Protein AF-A0A959SY71-F1 (afdb_monomer_lite)

Sequence (77 aa):
MKNWFFLLLLINGCIITHAQQKIQLPKPTKQQLKWHDQEFYLFTHFGPNTFTDKEWGHGDEPEDIFNPTDLDCRQWA

pLDDT: mean 87.72, std 14.87, range [56.69, 98.62]

Secondary structure (DSSP, 8-state):
-HHHHHHHHHHHHHHHHHT----------HHHHHHHTT--------SHHHHHT-SS--S---GGG---SS--TTTT-

Radius of gyration: 31.96 Å; chains: 1; bounding box: 38×16×96 Å

Foldseek 3Di:
DVVVVVVVVVVVVVVVVVVDPDDDDDDDDPVRVVVVVVVDDDDDDDDLCVQVVDPDDPVPRDPVSRDDDDDDPVVVD

Structure (mmCIF, N/CA/C/O backbone):
data_AF-A0A959SY71-F1
#
_entry.id   AF-A0A959SY71-F1
#
loop_
_atom_site.group_PDB
_atom_site.id
_atom_site.type_symbol
_atom_site.label_atom_id
_atom_site.label_alt_id
_atom_site.label_comp_id
_atom_site.label_asym_id
_atom_site.label_entity_id
_atom_site.label_seq_id
_atom_site.pdbx_PDB_ins_code
_atom_site.Cartn_x
_atom_site.Cartn_y
_atom_site.Cartn_z
_atom_site.occupancy
_atom_site.B_iso_or_equiv
_atom_site.auth_seq_id
_atom_site.auth_comp_id
_atom_site.auth_asym_id
_atom_site.auth_atom_id
_atom_site.pdbx_PDB_model_num
ATOM 1 N N . MET A 1 1 ? -16.613 0.344 74.433 1.00 57.78 1 MET A N 1
ATOM 2 C CA . MET A 1 1 ? -15.801 -0.667 73.708 1.00 57.78 1 MET A CA 1
ATOM 3 C C . MET A 1 1 ? -16.480 -1.204 72.442 1.00 57.78 1 MET A C 1
ATOM 5 O O . MET A 1 1 ? -15.814 -1.261 71.421 1.00 57.78 1 MET A O 1
ATOM 9 N N . LYS A 1 2 ? -17.789 -1.521 72.445 1.00 57.81 2 LYS A N 1
ATOM 10 C CA . LYS A 1 2 ? -18.513 -2.002 71.241 1.00 57.81 2 LYS A CA 1
ATOM 11 C C . LYS A 1 2 ? -18.534 -1.015 70.052 1.00 57.81 2 LYS A C 1
ATOM 13 O O . LYS A 1 2 ? -18.381 -1.448 68.917 1.00 57.81 2 LYS A O 1
ATOM 18 N N . ASN A 1 3 ? -18.633 0.296 70.301 1.00 60.84 3 ASN A N 1
ATOM 19 C CA . ASN A 1 3 ? -18.695 1.307 69.228 1.00 60.84 3 ASN A CA 1
ATOM 20 C C . ASN A 1 3 ? -17.377 1.468 68.453 1.00 60.84 3 ASN A C 1
ATOM 22 O O . ASN A 1 3 ? -17.398 1.763 67.264 1.00 60.84 3 ASN A O 1
ATOM 26 N N . TRP A 1 4 ? -16.232 1.233 69.101 1.00 67.12 4 TRP A N 1
ATOM 27 C CA . TRP A 1 4 ? -14.919 1.329 68.452 1.00 67.12 4 TRP A CA 1
ATOM 28 C C . TRP A 1 4 ? -14.658 0.133 67.530 1.00 67.12 4 TRP A C 1
ATOM 30 O O . TRP A 1 4 ? -14.058 0.277 66.470 1.00 67.12 4 TRP A O 1
ATOM 40 N N . PHE A 1 5 ? -15.174 -1.042 67.902 1.00 73.00 5 PHE A N 1
ATOM 41 C CA . PHE A 1 5 ? -15.097 -2.256 67.089 1.00 73.00 5 PHE A CA 1
ATOM 42 C C . PHE A 1 5 ? -15.857 -2.099 65.766 1.00 73.00 5 PHE A C 1
ATOM 44 O O . PHE A 1 5 ? -15.340 -2.449 64.710 1.00 73.00 5 PHE A O 1
ATOM 51 N N . PHE A 1 6 ? -17.051 -1.498 65.815 1.00 69.69 6 PHE A N 1
ATOM 52 C CA . PHE A 1 6 ? -17.833 -1.167 64.620 1.00 69.69 6 PHE A CA 1
ATOM 53 C C . PHE A 1 6 ? -17.140 -0.120 63.738 1.00 69.69 6 PHE A C 1
ATOM 55 O O . PHE A 1 6 ? -17.126 -0.261 62.519 1.00 69.69 6 PHE A O 1
ATOM 62 N N . LEU A 1 7 ? -16.515 0.894 64.344 1.00 68.94 7 LEU A N 1
ATOM 63 C CA . LEU A 1 7 ? -15.765 1.914 63.608 1.00 68.94 7 LEU A CA 1
ATOM 64 C C . LEU A 1 7 ? -14.544 1.315 62.886 1.00 68.94 7 LEU A C 1
ATOM 66 O O . LEU A 1 7 ? -14.312 1.607 61.718 1.00 68.94 7 LEU A O 1
ATOM 70 N N . LEU A 1 8 ? -13.801 0.426 63.555 1.00 69.69 8 LEU A N 1
ATOM 71 C CA . LEU A 1 8 ? -12.668 -0.297 62.965 1.00 69.69 8 LEU A CA 1
ATOM 72 C C . LEU A 1 8 ? -13.102 -1.232 61.828 1.00 69.69 8 LEU A C 1
ATOM 74 O O . LEU A 1 8 ? -12.395 -1.330 60.827 1.00 69.69 8 LEU A O 1
ATOM 78 N N . LEU A 1 9 ? -14.259 -1.889 61.952 1.00 69.50 9 LEU A N 1
ATOM 79 C CA . LEU A 1 9 ? -14.849 -2.715 60.890 1.00 69.50 9 LEU A CA 1
ATOM 80 C C . LEU A 1 9 ? -15.216 -1.885 59.649 1.00 69.50 9 LEU A C 1
ATOM 82 O O . LEU A 1 9 ? -14.906 -2.293 58.531 1.00 69.50 9 LEU A O 1
ATOM 86 N N . LEU A 1 10 ? -15.811 -0.704 59.838 1.00 69.50 10 LEU A N 1
ATOM 87 C CA . LEU A 1 10 ? -16.168 0.205 58.741 1.00 69.50 10 LEU A CA 1
ATOM 88 C C . LEU A 1 10 ? -14.930 0.770 58.028 1.00 69.50 10 LEU A C 1
ATOM 90 O O . LEU A 1 10 ? -14.896 0.823 56.799 1.00 69.50 10 LEU A O 1
ATOM 94 N N . ILE A 1 11 ? -13.892 1.143 58.784 1.00 68.56 11 ILE A N 1
ATOM 95 C CA . ILE A 1 11 ? -12.636 1.664 58.224 1.00 68.56 11 ILE A CA 1
ATOM 96 C C . ILE A 1 11 ? -11.899 0.575 57.428 1.00 68.56 11 ILE A C 1
ATOM 98 O O . ILE A 1 11 ? -11.470 0.833 56.306 1.00 68.56 11 ILE A O 1
ATOM 102 N N . ASN A 1 12 ? -11.808 -0.656 57.950 1.00 62.62 12 ASN A N 1
ATOM 103 C CA . ASN A 1 12 ? -11.186 -1.774 57.228 1.00 62.62 12 ASN A CA 1
ATOM 104 C C . ASN A 1 12 ? -11.954 -2.146 55.948 1.00 62.62 12 ASN A C 1
ATOM 106 O O . ASN A 1 12 ? -11.332 -2.405 54.920 1.00 62.62 12 ASN A O 1
ATOM 110 N N . GLY A 1 13 ? -13.292 -2.113 55.973 1.00 62.69 13 GLY A N 1
ATOM 111 C CA . GLY A 1 13 ? -14.112 -2.366 54.783 1.00 62.69 13 GLY A CA 1
ATOM 112 C C . GLY A 1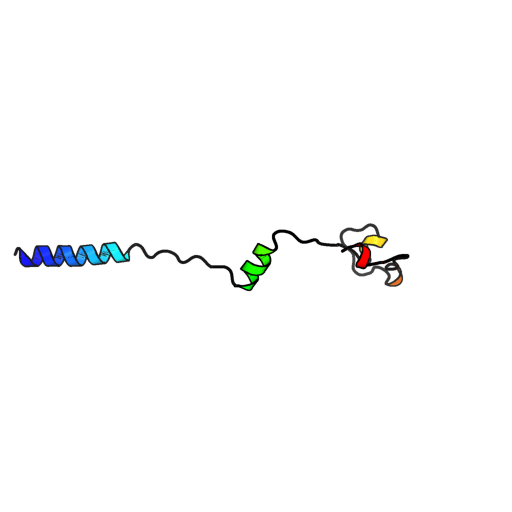 13 ? -13.872 -1.360 53.651 1.00 62.69 13 GLY A C 1
ATOM 113 O O . GLY A 1 13 ? -13.863 -1.739 52.482 1.00 62.69 13 GLY A O 1
ATOM 114 N N . CYS A 1 14 ? -13.604 -0.095 53.990 1.00 61.09 14 CYS A N 1
ATOM 115 C CA . CYS A 1 14 ? -13.337 0.969 53.019 1.00 61.09 14 CYS A CA 1
ATOM 116 C C . CYS A 1 14 ? -11.956 0.836 52.339 1.00 61.09 14 CYS A C 1
ATOM 118 O O . CYS A 1 14 ? -11.786 1.237 51.189 1.00 61.09 14 CYS A O 1
ATOM 120 N N . ILE A 1 15 ? -10.967 0.247 53.023 1.00 60.56 15 ILE A N 1
ATOM 121 C CA . ILE A 1 15 ? -9.620 0.007 52.470 1.00 60.56 15 ILE A CA 1
ATOM 122 C C . ILE A 1 15 ? -9.643 -1.160 51.469 1.00 60.56 15 ILE A C 1
ATOM 124 O O . ILE A 1 15 ? -8.992 -1.094 50.426 1.00 60.56 15 ILE A O 1
ATOM 128 N N . ILE A 1 16 ? -10.438 -2.203 51.739 1.00 60.47 16 ILE A N 1
ATOM 129 C CA . ILE A 1 16 ? -10.553 -3.384 50.866 1.00 60.47 16 ILE A CA 1
ATOM 130 C C . ILE A 1 16 ? -11.214 -3.029 49.521 1.00 60.47 16 ILE A C 1
ATOM 132 O O . ILE A 1 16 ? -10.800 -3.546 48.485 1.00 60.47 16 ILE A O 1
ATOM 136 N N . THR A 1 17 ? -12.185 -2.108 49.493 1.00 56.69 17 THR A N 1
ATOM 137 C CA . THR A 1 17 ? -12.852 -1.684 48.245 1.00 56.69 17 THR A CA 1
ATOM 138 C C . THR A 1 17 ? -11.975 -0.817 47.335 1.00 56.69 17 THR A C 1
ATOM 140 O O . THR A 1 17 ? -12.183 -0.815 46.124 1.00 56.69 17 THR A O 1
ATOM 143 N N . HIS A 1 18 ? -10.957 -0.135 47.872 1.00 58.97 18 HIS A N 1
ATOM 144 C CA . HIS A 1 18 ? -9.997 0.645 47.077 1.00 58.97 18 HIS A CA 1
ATOM 145 C C . HIS A 1 18 ? -8.880 -0.207 46.447 1.00 58.97 18 HIS A C 1
ATOM 147 O O . HIS A 1 18 ? -8.190 0.268 45.546 1.00 58.97 18 HIS A O 1
ATOM 153 N N . ALA A 1 19 ? -8.703 -1.462 46.877 1.00 60.25 19 ALA A N 1
ATOM 154 C CA . ALA A 1 19 ? -7.629 -2.336 46.395 1.00 60.25 19 ALA A CA 1
ATOM 155 C C . ALA A 1 19 ? -7.867 -2.899 44.978 1.00 60.25 19 ALA A C 1
ATOM 157 O O . ALA A 1 19 ? -6.946 -3.438 44.368 1.00 60.25 19 ALA A O 1
ATOM 158 N N . GLN A 1 20 ? -9.075 -2.758 44.423 1.00 66.00 20 GLN A N 1
ATOM 159 C CA . GLN A 1 20 ? -9.393 -3.160 43.050 1.00 66.00 20 GLN A CA 1
ATOM 160 C C . GLN A 1 20 ? -9.498 -1.938 42.131 1.00 66.00 20 GLN A C 1
ATOM 162 O O . GLN A 1 20 ? -10.559 -1.638 41.581 1.00 66.00 20 GLN A O 1
ATOM 167 N N . GLN A 1 21 ? -8.389 -1.223 41.924 1.00 68.56 21 GLN A N 1
ATOM 168 C CA . GLN A 1 21 ? -8.316 -0.298 40.794 1.00 68.56 21 GLN A CA 1
ATOM 169 C C . GLN A 1 21 ? -8.348 -1.110 39.495 1.00 68.56 21 GLN A C 1
ATOM 171 O O . GLN A 1 21 ? -7.399 -1.808 39.140 1.00 68.56 21 GLN A O 1
ATOM 176 N N . LYS A 1 22 ? -9.476 -1.044 38.784 1.00 78.56 22 LYS A N 1
ATOM 177 C CA . LYS A 1 22 ? -9.622 -1.661 37.467 1.00 78.56 22 LYS A CA 1
ATOM 178 C C . LYS A 1 22 ? -8.643 -0.987 36.507 1.00 78.56 22 LYS A C 1
ATOM 180 O O . LYS A 1 22 ? -8.773 0.203 36.234 1.00 78.56 22 LYS A O 1
ATOM 185 N N . ILE A 1 23 ? -7.687 -1.750 35.984 1.00 84.31 23 ILE A N 1
ATOM 186 C CA . ILE A 1 23 ? -6.776 -1.267 34.942 1.00 84.31 23 ILE A CA 1
ATOM 187 C C . ILE A 1 23 ? -7.622 -0.845 33.738 1.00 84.31 23 ILE A C 1
ATOM 189 O O . ILE A 1 23 ? -8.361 -1.651 33.164 1.00 84.31 23 ILE A O 1
ATOM 193 N N . GLN A 1 24 ? -7.534 0.429 33.363 1.00 86.69 24 GLN A N 1
ATOM 194 C CA . GLN A 1 24 ? -8.171 0.926 32.154 1.00 86.69 24 GLN A CA 1
ATOM 195 C C . GLN A 1 24 ? -7.247 0.668 30.967 1.00 86.69 24 GLN A C 1
ATOM 197 O O . GLN A 1 24 ? -6.225 1.327 30.802 1.00 86.69 24 GLN A O 1
ATOM 202 N N . LEU A 1 25 ? -7.617 -0.311 30.145 1.00 92.50 25 LEU A N 1
ATOM 203 C CA . LEU A 1 25 ? -6.908 -0.610 28.906 1.00 92.50 25 LEU A CA 1
ATOM 204 C C . LEU A 1 25 ? -7.164 0.484 27.854 1.00 92.50 25 LEU A C 1
ATOM 206 O O . LEU A 1 25 ? -8.237 1.107 27.871 1.00 92.50 25 LEU A O 1
ATOM 210 N N . PRO A 1 26 ? -6.211 0.721 26.933 1.00 94.69 26 PRO A N 1
ATOM 211 C CA . PRO A 1 26 ? -6.423 1.631 25.815 1.00 94.69 26 PRO A CA 1
ATOM 212 C C . PRO A 1 26 ? -7.638 1.186 24.995 1.00 94.69 26 PRO A C 1
ATOM 214 O O . PRO A 1 26 ? -7.830 -0.000 24.728 1.00 94.69 26 PRO A O 1
ATOM 217 N N . LYS A 1 27 ? -8.469 2.154 24.607 1.00 96.31 27 LYS A N 1
ATOM 218 C CA . LYS A 1 27 ? -9.605 1.944 23.702 1.00 96.31 27 LYS A CA 1
ATOM 219 C C . LYS A 1 27 ? -9.261 2.507 22.324 1.00 96.31 27 LYS A C 1
ATOM 221 O O . LYS A 1 27 ? -8.562 3.521 22.270 1.00 96.31 27 LYS A O 1
ATOM 226 N N . PRO A 1 28 ? -9.762 1.901 21.237 1.00 97.81 28 PRO A N 1
ATOM 227 C CA . PRO A 1 28 ? -9.524 2.424 19.904 1.00 97.81 28 PRO A CA 1
ATOM 228 C C . PRO A 1 28 ? -10.154 3.811 19.731 1.00 97.81 28 PRO A C 1
ATOM 230 O O . PRO A 1 28 ? -11.218 4.114 20.280 1.00 97.81 28 PRO A O 1
ATOM 233 N N . THR A 1 29 ? -9.500 4.659 18.944 1.00 98.31 29 THR A N 1
ATOM 234 C CA . THR A 1 29 ? -10.079 5.912 18.458 1.00 98.31 29 THR A CA 1
ATOM 235 C C . THR A 1 29 ? -11.217 5.623 17.479 1.00 98.31 29 THR A C 1
ATOM 237 O O . THR A 1 29 ? -11.355 4.518 16.950 1.00 98.31 29 THR A O 1
ATOM 240 N N . LYS A 1 30 ? -12.025 6.642 17.169 1.00 98.62 30 LYS A N 1
ATOM 241 C CA . LYS A 1 30 ? -13.075 6.521 16.145 1.00 98.62 30 LYS A CA 1
ATOM 242 C C . LYS A 1 30 ? -12.505 6.103 14.781 1.00 98.62 30 LYS A C 1
ATOM 244 O O . LYS A 1 30 ? -13.152 5.358 14.058 1.00 98.62 30 LYS A O 1
ATOM 249 N N . GLN A 1 31 ? -11.298 6.557 14.442 1.00 98.56 31 GLN A N 1
ATOM 250 C CA . GLN A 1 31 ? -10.604 6.202 13.204 1.00 98.56 31 GLN A CA 1
ATOM 251 C C . GLN A 1 31 ? -10.151 4.739 13.202 1.00 98.56 31 GLN A C 1
ATOM 253 O O . GLN A 1 31 ? -10.311 4.065 12.191 1.00 98.56 31 GLN A O 1
ATOM 258 N N . GLN A 1 32 ? -9.636 4.241 14.330 1.00 98.62 32 GLN A N 1
ATOM 259 C CA . GLN A 1 32 ? -9.251 2.834 14.470 1.00 98.62 32 GLN A CA 1
ATOM 260 C C . GLN A 1 32 ? -10.463 1.905 14.376 1.00 98.62 32 GLN A C 1
ATOM 262 O O . GLN A 1 32 ? -10.372 0.882 13.711 1.00 98.62 32 GLN A O 1
ATOM 267 N N . LEU A 1 33 ? -11.598 2.284 14.976 1.00 98.62 33 LEU A N 1
ATOM 268 C CA . LEU A 1 33 ? -12.855 1.545 14.818 1.00 98.62 33 LEU A CA 1
ATOM 269 C C . LEU A 1 33 ? -13.315 1.540 13.360 1.00 98.62 33 LEU A C 1
ATOM 271 O O . LEU A 1 33 ? -13.564 0.478 12.815 1.00 98.62 33 LEU A O 1
ATOM 275 N N . LYS A 1 34 ? -13.317 2.700 12.691 1.00 98.44 34 LYS A N 1
ATOM 276 C CA . LYS A 1 34 ? -13.700 2.780 11.275 1.00 98.44 34 LYS A CA 1
ATOM 277 C C . LYS A 1 34 ? -12.818 1.908 10.371 1.00 98.44 34 LYS A C 1
ATOM 279 O O . LYS A 1 34 ? -13.335 1.324 9.430 1.00 98.44 34 LYS A O 1
ATOM 284 N N . TRP A 1 35 ? -11.507 1.857 10.623 1.00 98.19 35 TRP A N 1
ATOM 285 C CA . TRP A 1 35 ? -10.590 0.969 9.899 1.00 98.19 35 TRP A CA 1
ATOM 286 C C . TRP A 1 35 ? -10.871 -0.504 10.209 1.00 98.19 35 TRP A C 1
ATOM 288 O O . TRP A 1 35 ? -10.958 -1.310 9.291 1.00 98.19 35 TRP A O 1
ATOM 298 N N . HIS A 1 36 ? -11.064 -0.842 11.485 1.00 98.12 36 HIS A N 1
ATOM 299 C CA . HIS A 1 36 ? -11.385 -2.200 11.915 1.00 98.12 36 HIS A CA 1
ATOM 300 C C . HIS A 1 36 ? -12.694 -2.701 11.283 1.00 98.12 36 HIS A C 1
ATOM 302 O O . HIS A 1 36 ? -12.747 -3.828 10.804 1.00 98.12 36 HIS A O 1
ATOM 308 N N . ASP A 1 37 ? -13.710 -1.838 11.201 1.00 98.31 37 ASP A N 1
ATOM 309 C CA . ASP A 1 37 ? -15.007 -2.124 10.577 1.00 98.31 37 ASP A CA 1
ATOM 310 C C . ASP A 1 37 ? -14.922 -2.307 9.047 1.00 98.31 37 ASP A C 1
ATOM 312 O O . ASP A 1 37 ? -15.903 -2.725 8.438 1.00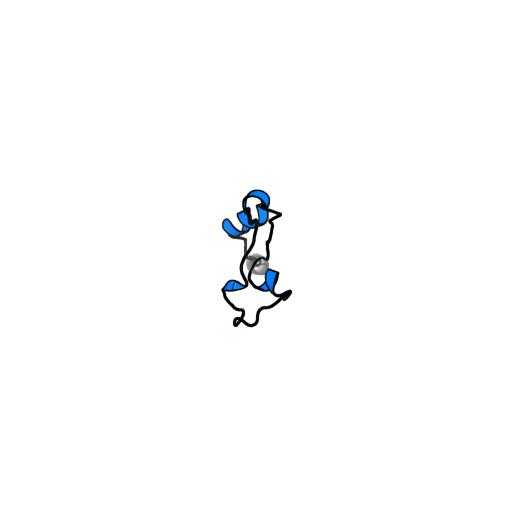 98.31 37 ASP A O 1
ATOM 316 N N . GLN A 1 38 ? -13.790 -1.985 8.396 1.00 97.62 38 GLN A N 1
ATOM 317 C CA . GLN A 1 38 ? -13.609 -2.290 6.970 1.00 97.62 38 GLN A CA 1
ATOM 318 C C . GLN A 1 38 ? -13.363 -3.779 6.716 1.00 97.62 38 GLN A C 1
ATOM 320 O O . GLN A 1 38 ? -13.660 -4.230 5.616 1.00 97.62 38 GLN A O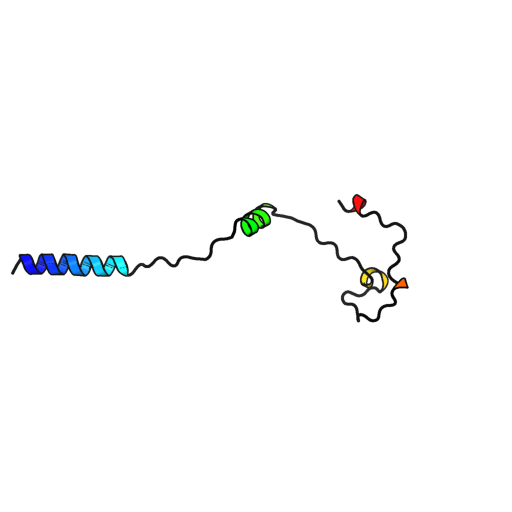 1
ATOM 325 N N . GLU A 1 39 ? -12.846 -4.511 7.712 1.00 97.75 39 GLU A N 1
ATOM 326 C CA . GLU A 1 39 ? -12.541 -5.954 7.727 1.00 97.75 39 GLU A CA 1
ATOM 327 C C . GLU A 1 39 ? -11.508 -6.436 6.690 1.00 97.75 39 GLU A C 1
ATOM 329 O O . GLU A 1 39 ? -10.565 -7.148 7.036 1.00 97.75 39 GLU A O 1
ATOM 334 N N . PHE A 1 40 ? -11.653 -6.037 5.430 1.00 97.25 40 PHE A N 1
ATOM 335 C CA . PHE A 1 40 ? -10.837 -6.450 4.301 1.00 97.25 40 PHE A CA 1
ATOM 336 C C . 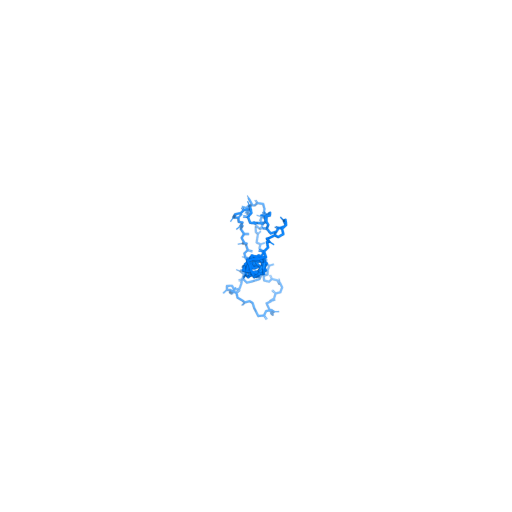PHE A 1 40 ? -10.545 -5.272 3.363 1.00 97.25 40 PHE A C 1
ATOM 338 O O . PHE A 1 40 ? -11.399 -4.430 3.091 1.00 97.25 40 PHE A O 1
ATOM 345 N N . TYR A 1 41 ? -9.323 -5.229 2.837 1.00 96.88 41 TYR A N 1
ATOM 346 C CA . TYR A 1 41 ? -8.878 -4.272 1.827 1.00 96.88 41 TYR A CA 1
ATOM 347 C C . TYR A 1 41 ? -7.726 -4.877 1.018 1.00 96.88 41 TYR A C 1
ATOM 349 O O . TYR A 1 41 ? -7.067 -5.817 1.465 1.00 96.88 41 TYR A O 1
ATOM 357 N N . LEU A 1 42 ? -7.483 -4.348 -0.182 1.00 96.31 42 LEU A N 1
ATOM 358 C CA . LEU A 1 42 ? -6.416 -4.823 -1.062 1.00 96.31 42 LEU A CA 1
ATOM 359 C C . LEU A 1 42 ? -5.137 -4.000 -0.904 1.00 96.31 42 LEU A C 1
ATOM 361 O O . LEU A 1 42 ? -5.170 -2.806 -0.605 1.00 96.31 42 LEU A O 1
ATOM 365 N N . PHE A 1 43 ? -4.011 -4.655 -1.176 1.00 97.56 43 PHE A N 1
ATOM 366 C CA . PHE A 1 43 ? -2.705 -4.028 -1.316 1.00 97.56 43 PHE A CA 1
ATOM 367 C C . PHE A 1 43 ? -2.124 -4.428 -2.676 1.00 97.56 43 PHE A C 1
ATOM 369 O O . PHE A 1 43 ? -1.895 -5.608 -2.929 1.00 97.56 43 PHE A O 1
ATOM 376 N N . THR A 1 44 ? -1.859 -3.446 -3.536 1.00 96.88 44 THR A N 1
ATOM 377 C CA . THR A 1 44 ? -1.194 -3.643 -4.831 1.00 96.88 44 THR A CA 1
ATOM 378 C C . THR A 1 44 ? 0.270 -3.205 -4.750 1.00 96.88 44 THR A C 1
ATOM 380 O O . THR A 1 44 ? 0.545 -2.049 -4.435 1.00 96.88 44 THR A O 1
ATOM 383 N N . HIS A 1 45 ? 1.206 -4.112 -5.049 1.00 97.69 45 HIS A N 1
ATOM 384 C CA . HIS A 1 45 ? 2.628 -3.794 -5.224 1.00 97.69 45 HIS A CA 1
ATOM 385 C C . HIS A 1 45 ? 2.922 -3.637 -6.718 1.00 97.69 45 HIS A C 1
ATOM 387 O O . HIS A 1 45 ? 2.845 -4.604 -7.471 1.00 97.69 45 HIS A O 1
ATOM 393 N N . PHE A 1 46 ? 3.226 -2.415 -7.152 1.00 97.75 46 PHE A N 1
ATOM 394 C CA . PHE A 1 46 ? 3.506 -2.098 -8.550 1.00 97.75 46 PHE A CA 1
ATOM 395 C C . PHE A 1 46 ? 4.501 -0.938 -8.637 1.00 97.75 46 PHE A C 1
ATOM 397 O O . PHE A 1 46 ? 4.335 0.071 -7.952 1.00 97.75 46 PHE A O 1
ATOM 404 N N . GLY A 1 47 ? 5.544 -1.079 -9.453 1.00 96.81 47 GLY A N 1
ATOM 405 C CA . GLY A 1 47 ? 6.614 -0.085 -9.575 1.00 96.81 47 GLY A CA 1
ATOM 406 C C . GLY A 1 47 ? 7.774 -0.587 -10.442 1.00 96.81 47 GLY A C 1
ATOM 407 O O . GLY A 1 47 ? 7.615 -1.606 -11.113 1.00 96.81 47 GLY A O 1
ATOM 408 N N . PRO A 1 48 ? 8.952 0.068 -10.421 1.00 97.62 48 PRO A N 1
ATOM 409 C CA . PRO A 1 48 ? 10.131 -0.355 -11.196 1.00 97.62 48 PRO A CA 1
ATOM 410 C C . PRO A 1 48 ? 10.515 -1.826 -10.970 1.00 97.62 48 PRO A C 1
ATOM 412 O O . PRO A 1 48 ? 10.913 -2.535 -11.890 1.00 97.62 48 PRO A O 1
ATOM 415 N N . ASN A 1 49 ? 10.301 -2.308 -9.750 1.00 97.88 49 ASN A N 1
ATOM 416 C CA . ASN A 1 49 ? 10.490 -3.693 -9.325 1.00 97.88 49 ASN A CA 1
ATOM 417 C C . ASN A 1 49 ? 9.686 -4.717 -10.143 1.00 97.88 49 ASN A C 1
ATOM 419 O O . ASN A 1 49 ? 10.169 -5.816 -10.402 1.00 97.88 49 ASN A O 1
ATOM 423 N N . THR A 1 50 ? 8.503 -4.334 -10.633 1.00 97.81 50 THR A N 1
ATOM 424 C CA . THR A 1 50 ? 7.681 -5.164 -11.528 1.00 97.81 50 THR A CA 1
ATOM 425 C C . THR A 1 50 ? 8.376 -5.434 -12.868 1.00 97.81 50 THR A C 1
ATOM 427 O O . THR A 1 50 ? 8.119 -6.456 -13.4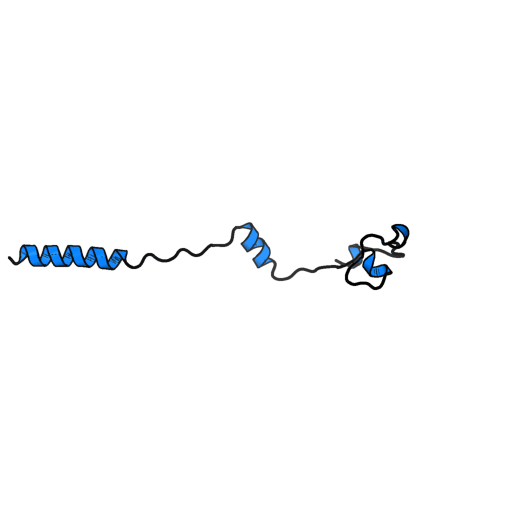94 1.00 97.81 50 THR A O 1
ATOM 430 N N . PHE A 1 51 ? 9.272 -4.542 -13.300 1.00 97.75 51 PHE A N 1
ATOM 431 C CA . PHE A 1 51 ? 9.989 -4.623 -14.577 1.00 97.75 51 PHE A CA 1
ATOM 432 C C . PHE A 1 51 ? 11.423 -5.149 -14.431 1.00 97.75 51 PHE A C 1
ATOM 434 O O . PHE A 1 51 ? 12.067 -5.457 -15.431 1.00 97.75 51 PHE A O 1
ATOM 441 N N . THR A 1 52 ? 11.929 -5.257 -13.200 1.00 97.12 52 THR A N 1
ATOM 442 C CA . THR A 1 52 ? 13.275 -5.775 -12.906 1.00 97.12 52 THR A CA 1
ATOM 443 C C . THR A 1 52 ? 13.279 -7.175 -12.303 1.00 97.12 52 THR A C 1
ATOM 445 O O . THR A 1 52 ? 14.362 -7.715 -12.094 1.00 97.12 52 THR A O 1
ATOM 448 N N . ASP A 1 53 ? 12.102 -7.757 -12.046 1.00 97.12 53 ASP A N 1
ATOM 449 C CA . ASP A 1 53 ? 11.939 -9.053 -11.370 1.00 97.12 53 ASP A CA 1
ATOM 450 C C . ASP A 1 53 ? 12.629 -9.082 -9.991 1.00 97.12 53 ASP A C 1
ATOM 452 O O . ASP A 1 53 ? 13.354 -10.010 -9.626 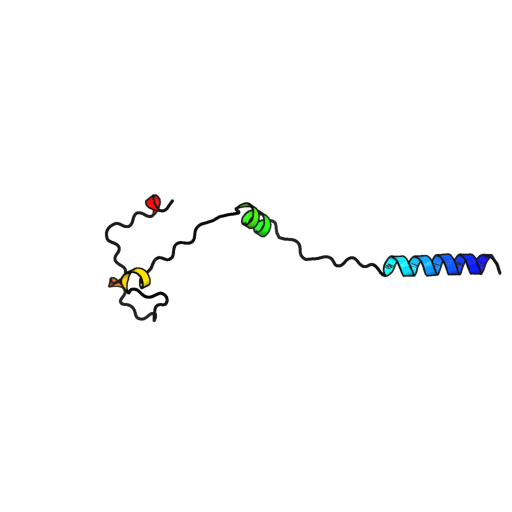1.00 97.12 53 ASP A O 1
ATOM 456 N N . LYS A 1 54 ? 12.447 -8.000 -9.222 1.00 96.81 54 LYS A N 1
ATOM 457 C CA . LYS A 1 54 ? 13.021 -7.837 -7.881 1.00 96.81 54 LYS A CA 1
ATOM 458 C C . LYS A 1 54 ? 11.941 -7.533 -6.862 1.00 96.81 54 LYS A C 1
ATOM 460 O O . LYS A 1 54 ? 11.111 -6.661 -7.072 1.00 96.81 54 LYS A O 1
ATOM 465 N N . GLU A 1 55 ? 12.040 -8.140 -5.687 1.00 97.88 55 GLU A N 1
ATOM 466 C CA . GLU A 1 55 ? 11.204 -7.752 -4.547 1.00 97.88 55 GLU A CA 1
ATOM 467 C C . GLU A 1 55 ? 11.617 -6.381 -3.993 1.00 97.88 55 GLU A C 1
ATOM 469 O O . GLU A 1 55 ? 10.775 -5.541 -3.676 1.00 97.88 55 GLU A O 1
ATOM 474 N N . TRP A 1 56 ? 12.925 -6.139 -3.862 1.00 98.19 56 TRP A N 1
ATOM 475 C CA . TRP A 1 56 ? 13.495 -4.914 -3.295 1.00 98.19 56 TRP A CA 1
ATOM 476 C C . TRP A 1 56 ? 14.413 -4.268 -4.333 1.00 98.19 56 TRP A C 1
ATOM 478 O O . TRP A 1 56 ? 15.318 -4.920 -4.854 1.00 98.19 56 TRP A O 1
ATOM 488 N N . GLY A 1 57 ? 14.166 -2.993 -4.633 1.00 96.44 57 GLY A N 1
ATOM 489 C CA . GLY A 1 57 ? 14.989 -2.232 -5.571 1.00 96.44 57 GLY A CA 1
ATOM 490 C C . GLY A 1 57 ? 16.295 -1.791 -4.915 1.00 96.44 57 GLY A C 1
ATOM 491 O O . GLY A 1 57 ? 16.406 -1.752 -3.686 1.00 96.44 57 GLY A O 1
ATOM 492 N N . HIS A 1 58 ? 17.282 -1.443 -5.730 1.00 96.56 58 HIS A N 1
ATOM 493 C CA . HIS A 1 58 ? 18.511 -0.806 -5.251 1.00 96.56 58 HIS A CA 1
ATOM 494 C C . HIS A 1 58 ? 18.398 0.724 -5.230 1.00 96.56 58 HIS A C 1
ATOM 496 O O . HIS A 1 58 ? 19.192 1.380 -4.556 1.00 96.56 58 HIS A O 1
ATOM 502 N N . GLY A 1 59 ? 17.385 1.284 -5.899 1.00 96.50 59 GLY A N 1
ATOM 503 C CA . GLY A 1 59 ? 17.159 2.724 -5.996 1.00 96.50 59 GLY A CA 1
ATOM 504 C C . GLY A 1 59 ? 17.999 3.398 -7.082 1.00 96.50 59 GLY A C 1
ATOM 505 O O . GLY A 1 59 ? 18.004 4.624 -7.161 1.00 96.50 59 GLY A O 1
ATOM 506 N N . ASP A 1 60 ? 18.706 2.612 -7.893 1.00 96.81 60 ASP A N 1
ATOM 507 C CA . ASP A 1 60 ? 19.490 3.039 -9.054 1.00 96.81 60 ASP A CA 1
ATOM 508 C C . ASP A 1 60 ? 18.936 2.472 -10.373 1.00 96.81 60 ASP A C 1
ATOM 510 O O . ASP A 1 60 ? 19.573 2.585 -11.423 1.00 96.81 60 ASP A O 1
ATOM 514 N N . GLU A 1 61 ? 17.742 1.872 -10.329 1.00 97.19 61 GLU A N 1
ATOM 515 C CA . GLU A 1 61 ? 17.031 1.426 -11.517 1.00 97.19 61 GLU A CA 1
ATOM 516 C C . GLU A 1 61 ? 16.806 2.604 -12.493 1.00 97.19 61 GLU A C 1
ATOM 518 O O . GLU A 1 61 ? 16.372 3.679 -12.066 1.00 97.19 61 GLU A O 1
ATOM 523 N N . PRO A 1 62 ? 17.064 2.424 -13.804 1.00 96.62 62 PRO A N 1
ATOM 524 C CA . PRO A 1 62 ? 16.791 3.449 -14.809 1.00 96.62 62 PRO A CA 1
ATOM 525 C C . PRO A 1 62 ? 15.319 3.875 -14.798 1.00 96.62 62 PRO A C 1
ATOM 527 O O . PRO A 1 62 ? 14.434 3.024 -14.756 1.00 96.62 62 PRO A O 1
ATOM 530 N N . GLU A 1 63 ? 15.034 5.177 -14.873 1.00 95.25 63 GLU A N 1
ATOM 531 C CA . GLU A 1 63 ? 13.652 5.687 -14.824 1.00 95.25 63 GLU A CA 1
ATOM 532 C C . GLU A 1 63 ? 12.777 5.151 -15.972 1.00 95.25 63 GLU A C 1
ATOM 534 O O . GLU A 1 63 ? 11.583 4.910 -15.789 1.00 95.25 63 GLU A O 1
ATOM 539 N N . ASP A 1 64 ? 13.374 4.920 -17.143 1.00 97.38 64 ASP A N 1
ATOM 540 C CA . ASP A 1 64 ? 12.700 4.431 -18.349 1.00 97.38 64 ASP A CA 1
ATOM 541 C C . ASP A 1 64 ? 12.269 2.959 -18.267 1.00 97.38 64 ASP A C 1
ATOM 543 O O . ASP A 1 64 ? 11.473 2.507 -19.093 1.00 97.38 64 ASP A O 1
ATOM 547 N N . ILE A 1 65 ? 12.725 2.216 -17.251 1.00 97.38 65 ILE A N 1
ATOM 548 C CA . ILE A 1 65 ? 12.294 0.834 -17.025 1.00 97.38 65 ILE A CA 1
ATOM 549 C C . ILE A 1 65 ? 10.835 0.747 -16.571 1.00 97.38 65 ILE A C 1
ATOM 551 O O . ILE A 1 65 ? 10.170 -0.262 -16.804 1.00 97.38 65 ILE A O 1
ATOM 555 N N . PHE A 1 66 ? 10.316 1.799 -15.931 1.00 97.81 66 PHE A N 1
ATOM 556 C CA . PHE A 1 66 ? 8.919 1.866 -15.527 1.00 97.81 66 PHE A CA 1
ATOM 557 C C . PHE A 1 66 ? 8.054 2.291 -16.718 1.00 97.81 66 PHE A C 1
ATOM 559 O O . PHE A 1 66 ? 7.748 3.467 -16.908 1.00 97.81 66 PHE A O 1
ATOM 566 N N . ASN A 1 67 ? 7.662 1.311 -17.532 1.00 97.81 67 ASN A N 1
ATOM 567 C CA . ASN A 1 67 ? 6.952 1.558 -18.784 1.00 97.81 67 ASN A CA 1
ATOM 568 C C . ASN A 1 67 ? 5.818 0.538 -19.019 1.00 97.81 67 ASN A C 1
ATOM 570 O O . ASN A 1 67 ? 5.964 -0.372 -19.840 1.00 97.81 67 ASN A O 1
ATOM 574 N N . PRO A 1 68 ? 4.690 0.625 -18.286 1.00 98.00 68 PRO A N 1
ATOM 575 C CA . PRO A 1 68 ? 3.555 -0.262 -18.525 1.00 98.00 68 PRO A CA 1
ATOM 576 C C . PRO A 1 68 ? 2.895 0.016 -19.880 1.00 98.00 68 PRO A C 1
ATOM 578 O O . PRO A 1 68 ? 2.614 1.165 -20.209 1.00 98.00 68 PRO A O 1
ATOM 581 N N . THR A 1 69 ? 2.586 -1.036 -20.641 1.00 97.94 69 THR A N 1
ATOM 582 C CA . THR A 1 69 ? 2.041 -0.900 -22.004 1.00 97.94 69 THR A CA 1
ATOM 583 C C . THR A 1 69 ? 0.541 -0.627 -22.041 1.00 97.94 69 THR A C 1
ATOM 585 O O . THR A 1 69 ? 0.083 0.112 -22.903 1.00 97.94 69 THR A O 1
ATOM 588 N N . ASP A 1 70 ? -0.213 -1.185 -21.090 1.00 98.00 70 ASP A N 1
ATOM 589 C CA . ASP A 1 70 ? -1.683 -1.195 -21.104 1.00 98.00 70 ASP A CA 1
ATOM 590 C C . ASP A 1 70 ? -2.264 -0.970 -19.695 1.00 98.00 70 ASP A C 1
ATOM 592 O O . ASP A 1 70 ? -3.191 -1.653 -19.259 1.00 98.00 70 ASP A O 1
ATOM 596 N N . LEU A 1 71 ? -1.675 -0.040 -18.932 1.00 98.06 71 LEU A N 1
ATOM 597 C CA . LEU A 1 71 ? -2.119 0.255 -17.567 1.00 98.06 71 LEU A CA 1
ATOM 598 C C . LEU A 1 71 ? -3.541 0.839 -17.549 1.00 98.06 71 LEU A C 1
ATOM 600 O O . LEU A 1 71 ? -3.752 1.980 -17.957 1.00 98.06 71 LEU A O 1
ATOM 604 N N . ASP A 1 72 ? -4.484 0.099 -16.965 1.00 98.31 72 ASP A N 1
ATOM 605 C CA . ASP A 1 72 ? -5.807 0.601 -16.592 1.00 98.31 72 ASP A CA 1
ATOM 606 C C . ASP A 1 72 ? -6.073 0.373 -15.099 1.00 98.31 72 ASP A C 1
ATOM 608 O O . ASP A 1 72 ? -6.503 -0.700 -14.678 1.00 98.31 72 ASP A O 1
ATOM 612 N N . CYS A 1 73 ? -5.872 1.409 -14.281 1.00 97.69 73 CYS A N 1
ATOM 613 C CA . CYS A 1 73 ? -6.133 1.327 -12.842 1.00 97.69 73 CYS A CA 1
ATOM 614 C C . CYS A 1 73 ? -7.617 1.097 -12.501 1.00 97.69 73 CYS A C 1
ATOM 616 O O . CYS A 1 73 ? -7.919 0.747 -11.363 1.00 97.69 73 CYS A O 1
ATOM 618 N N . ARG A 1 74 ? -8.555 1.295 -13.443 1.00 97.88 74 ARG A N 1
ATOM 619 C CA . ARG A 1 74 ? -9.973 0.966 -13.218 1.00 97.88 74 ARG A CA 1
ATOM 620 C C . ARG A 1 74 ? -10.214 -0.535 -13.253 1.00 97.88 74 ARG A C 1
ATOM 622 O O . ARG A 1 74 ? -11.118 -0.995 -12.574 1.00 97.88 74 ARG A O 1
ATOM 629 N N . GLN A 1 75 ? -9.410 -1.287 -14.006 1.00 98.06 75 GLN A N 1
ATOM 630 C CA . GLN A 1 75 ? -9.501 -2.747 -14.066 1.00 98.06 75 GLN A CA 1
ATOM 631 C C . GLN A 1 75 ? -9.121 -3.409 -12.730 1.00 98.06 75 GLN A C 1
ATOM 633 O O . GLN A 1 75 ? -9.501 -4.551 -12.487 1.00 98.06 75 GLN A O 1
ATOM 638 N N . TRP A 1 76 ? -8.397 -2.701 -11.860 1.00 95.19 76 TRP A N 1
ATOM 639 C CA . TRP A 1 76 ? -7.972 -3.200 -10.549 1.00 95.19 76 TRP A CA 1
ATOM 640 C C . TRP A 1 76 ? -9.068 -3.133 -9.474 1.00 95.19 76 TRP A C 1
ATOM 642 O O . TRP A 1 76 ? -8.882 -3.719 -8.407 1.00 95.19 76 TRP A O 1
ATOM 652 N N . ALA A 1 77 ? -10.146 -2.381 -9.721 1.00 91.81 77 ALA A N 1
ATOM 653 C CA . ALA A 1 77 ? -11.162 -2.005 -8.736 1.00 91.81 77 ALA A CA 1
ATOM 654 C C . ALA A 1 77 ? -12.503 -2.722 -8.939 1.00 91.81 77 ALA A C 1
ATOM 656 O O . ALA A 1 77 ? -12.870 -3.004 -10.101 1.00 91.81 77 ALA A O 1
#